Protein AF-A0A1H3B4C1-F1 (afdb_monomer)

Foldseek 3Di:
DLVVVLVVCVVPPPFAWPDWDQDPDPDRIDTDGDDPDPVRVVVVCVVNPVSHDDDDDDDPDDDDDDPDDD

Solvent-accessible surface area (backbone atoms only — not comparable to full-atom values): 4818 Å² total; per-residue (Å²): 107,74,68,59,56,50,54,56,44,70,75,67,51,92,69,49,67,80,45,78,42,81,51,91,71,96,52,66,64,48,76,43,62,60,65,94,47,70,67,60,45,48,57,48,49,70,54,56,53,78,80,46,91,85,83,88,81,84,83,89,69,87,78,81,77,71,75,74,92,124

Secondary structure (DSSP, 8-state):
-HHHHHHHHHTT-SSEEEEEEE-SSSSSEEEEEE-SSHHHHHHHHHHHTTSS------------------

Structure (mmCIF, N/CA/C/O backbone):
data_AF-A0A1H3B4C1-F1
#
_entry.id   AF-A0A1H3B4C1-F1
#
loop_
_atom_site.group_PDB
_atom_site.id
_atom_site.type_symbol
_atom_site.label_atom_id
_atom_site.label_alt_id
_atom_site.label_comp_id
_atom_site.label_asym_id
_atom_site.label_entity_id
_atom_site.label_seq_id
_atom_site.pdbx_PDB_ins_code
_atom_site.Cartn_x
_atom_site.Cartn_y
_atom_site.Cartn_z
_atom_site.occupancy
_atom_site.B_iso_or_equiv
_atom_site.auth_seq_id
_atom_site.auth_comp_id
_atom_site.auth_asym_id
_atom_site.auth_atom_id
_atom_site.pdbx_PDB_model_num
ATOM 1 N N . GLY A 1 1 ? -16.008 8.877 9.216 1.00 70.75 1 GLY A N 1
ATOM 2 C CA . GLY A 1 1 ? -16.368 7.805 8.268 1.00 70.75 1 GLY A CA 1
ATOM 3 C C . GLY A 1 1 ? -15.125 7.006 7.960 1.00 70.75 1 GLY A C 1
ATOM 4 O O . GLY A 1 1 ? -14.056 7.602 7.985 1.00 70.75 1 GLY A O 1
ATOM 5 N N . PHE A 1 2 ? -15.258 5.704 7.698 1.00 79.69 2 PHE A N 1
ATOM 6 C CA . PHE A 1 2 ? -14.131 4.773 7.521 1.00 79.69 2 PHE A CA 1
ATOM 7 C C . PHE A 1 2 ? -13.050 5.288 6.560 1.00 79.69 2 PHE A C 1
ATOM 9 O O . PHE A 1 2 ? -11.875 5.265 6.904 1.00 79.69 2 PHE A O 1
ATOM 16 N N . MET A 1 3 ? -13.456 5.882 5.434 1.00 84.75 3 MET A N 1
ATOM 17 C CA . MET A 1 3 ? -12.535 6.451 4.444 1.00 84.75 3 MET A CA 1
ATOM 18 C C . MET A 1 3 ? -11.662 7.591 4.988 1.00 84.75 3 MET A C 1
ATOM 20 O O . MET A 1 3 ? -10.481 7.653 4.680 1.00 84.75 3 MET A O 1
ATOM 24 N N . LYS A 1 4 ? -12.207 8.468 5.842 1.00 86.94 4 LYS A N 1
ATOM 25 C CA . LYS A 1 4 ? -11.416 9.550 6.449 1.00 86.94 4 LYS A CA 1
ATOM 26 C C . LYS A 1 4 ? -10.319 8.980 7.353 1.00 86.94 4 LYS A C 1
ATOM 28 O O . LYS A 1 4 ? -9.185 9.410 7.262 1.00 86.94 4 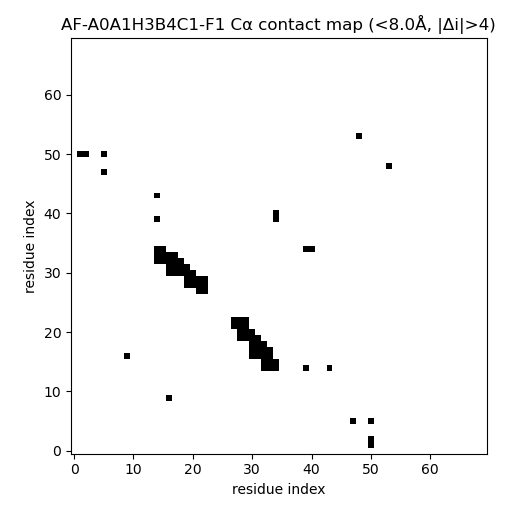LYS A O 1
ATOM 33 N N . SER A 1 5 ? -10.652 7.986 8.176 1.00 90.44 5 SE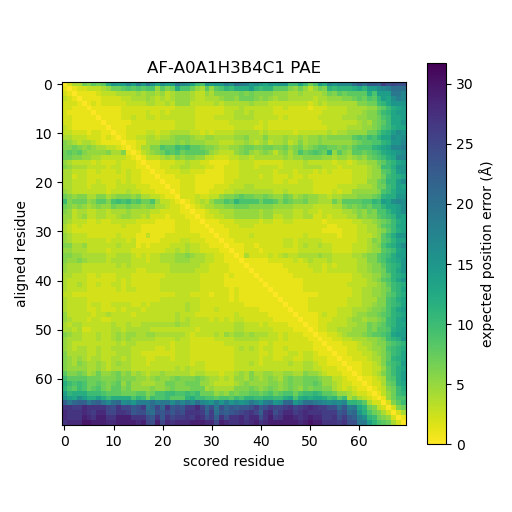R A N 1
ATOM 34 C CA . SER A 1 5 ? -9.691 7.362 9.092 1.00 90.44 5 SER A CA 1
ATOM 35 C C . SER A 1 5 ? -8.588 6.591 8.364 1.00 90.44 5 SER A C 1
ATOM 37 O O . SER A 1 5 ? -7.453 6.611 8.821 1.00 90.44 5 SER A O 1
ATOM 39 N N . LEU A 1 6 ? -8.906 5.951 7.233 1.00 91.31 6 LEU A N 1
ATOM 40 C CA . LEU A 1 6 ? -7.902 5.314 6.380 1.00 91.31 6 LEU A CA 1
ATOM 41 C C . LEU A 1 6 ? -6.949 6.355 5.783 1.00 91.31 6 LEU A C 1
ATOM 43 O O . LEU A 1 6 ? -5.741 6.203 5.894 1.00 91.31 6 LEU A O 1
ATOM 47 N N . LEU A 1 7 ? -7.472 7.440 5.206 1.00 91.81 7 LEU A N 1
ATOM 48 C CA . LEU A 1 7 ? -6.632 8.509 4.656 1.00 91.81 7 LEU A CA 1
ATOM 49 C C . LEU A 1 7 ? -5.783 9.188 5.745 1.00 91.81 7 LEU A C 1
ATOM 51 O O . LEU A 1 7 ? -4.601 9.443 5.527 1.00 91.81 7 LEU A O 1
ATOM 55 N N . ASP A 1 8 ? -6.349 9.413 6.934 1.00 92.56 8 ASP A N 1
ATOM 56 C CA . ASP A 1 8 ? -5.610 9.937 8.088 1.00 92.56 8 ASP A CA 1
ATOM 57 C C . ASP A 1 8 ? -4.454 8.986 8.473 1.00 92.56 8 ASP A C 1
ATOM 59 O O . ASP A 1 8 ? -3.346 9.453 8.722 1.00 92.56 8 ASP A O 1
ATOM 63 N N . TYR A 1 9 ? -4.666 7.662 8.449 1.00 92.25 9 TYR A N 1
ATOM 64 C CA . TYR A 1 9 ? -3.600 6.673 8.662 1.00 92.25 9 TYR A CA 1
ATOM 65 C C . TYR A 1 9 ? -2.525 6.731 7.569 1.00 92.25 9 TYR A C 1
ATOM 67 O O . TYR A 1 9 ? -1.348 6.841 7.896 1.00 92.25 9 TYR A O 1
ATOM 75 N N . LEU A 1 10 ? -2.908 6.716 6.289 1.00 92.31 10 LEU A N 1
ATOM 76 C CA . LEU A 1 10 ? -1.958 6.720 5.167 1.00 92.31 10 LEU A CA 1
ATOM 77 C C . LEU A 1 10 ? -1.078 7.985 5.147 1.00 92.31 10 LEU A C 1
ATOM 79 O O . LEU A 1 10 ? 0.038 7.953 4.649 1.00 92.31 10 LEU A O 1
ATOM 83 N N . THR A 1 11 ? -1.543 9.101 5.716 1.00 89.62 11 THR A N 1
ATOM 84 C CA . THR A 1 11 ? -0.728 10.329 5.837 1.00 89.62 11 THR A CA 1
ATOM 85 C C . THR A 1 11 ? 0.250 10.326 7.016 1.00 89.62 11 THR A C 1
ATOM 87 O O . THR A 1 11 ? 1.134 11.180 7.068 1.00 89.62 11 THR A O 1
ATOM 90 N N . GLN A 1 12 ? 0.093 9.407 7.971 1.00 89.06 12 GLN A N 1
ATOM 91 C CA . GLN A 1 12 ? 0.868 9.356 9.218 1.00 89.06 12 GLN A CA 1
ATOM 92 C C . GLN A 1 12 ? 1.647 8.050 9.392 1.00 89.06 12 GLN A C 1
ATOM 94 O O . GLN A 1 12 ? 2.449 7.945 10.320 1.00 89.06 12 GLN A O 1
ATOM 99 N N . CYS A 1 13 ? 1.387 7.042 8.558 1.00 87.12 13 CYS A N 1
ATOM 100 C CA . CYS A 1 13 ? 2.038 5.750 8.665 1.00 87.12 13 CYS A CA 1
ATOM 101 C C . CYS A 1 13 ? 3.542 5.867 8.405 1.00 87.12 13 CYS A C 1
ATOM 103 O O . CYS A 1 13 ? 4.008 6.746 7.681 1.00 87.12 13 CYS A O 1
ATOM 105 N N . HIS A 1 14 ? 4.300 4.945 8.993 1.00 83.88 14 HIS A N 1
ATOM 106 C CA . HIS A 1 14 ? 5.745 4.870 8.793 1.00 83.88 14 HIS A CA 1
ATOM 107 C C . HIS A 1 14 ? 6.133 4.257 7.440 1.00 83.88 14 HIS A C 1
ATOM 109 O O . HIS A 1 14 ? 7.275 4.419 7.023 1.00 83.88 14 HIS A O 1
ATOM 115 N N . SER A 1 15 ? 5.190 3.599 6.758 1.00 86.25 15 SER A N 1
ATOM 116 C CA . SER A 1 15 ? 5.388 3.002 5.437 1.00 86.25 15 SER A CA 1
ATOM 117 C C . SER A 1 15 ? 5.581 4.058 4.350 1.00 86.25 15 SER A C 1
ATOM 119 O O . SER A 1 15 ? 4.998 5.146 4.395 1.00 86.25 15 SER A O 1
ATOM 121 N N . HIS A 1 16 ? 6.364 3.715 3.331 1.00 89.50 16 HIS A N 1
ATOM 122 C CA . HIS A 1 16 ? 6.680 4.622 2.236 1.00 89.50 16 HIS A CA 1
ATOM 123 C C . HIS A 1 16 ? 5.606 4.610 1.144 1.00 89.50 16 HIS A C 1
ATOM 125 O O . HIS A 1 16 ? 5.656 3.815 0.208 1.00 89.50 16 HIS A O 1
ATOM 131 N N . ILE A 1 17 ? 4.644 5.529 1.245 1.00 92.69 17 ILE A N 1
ATOM 132 C CA . ILE A 1 17 ? 3.610 5.726 0.223 1.00 92.69 17 ILE A CA 1
ATOM 133 C C . ILE A 1 17 ? 4.093 6.739 -0.818 1.00 92.69 17 ILE A C 1
ATOM 135 O O . ILE A 1 17 ? 4.280 7.916 -0.506 1.00 92.69 17 ILE A O 1
ATOM 139 N N . ASN A 1 18 ? 4.246 6.290 -2.063 1.00 91.81 18 ASN A N 1
ATOM 140 C CA . ASN A 1 18 ? 4.559 7.143 -3.208 1.00 91.81 18 ASN A CA 1
ATOM 141 C C . ASN A 1 18 ? 3.305 7.894 -3.659 1.00 91.81 18 ASN A C 1
ATOM 143 O O . ASN A 1 18 ? 3.302 9.121 -3.789 1.00 91.81 18 ASN A O 1
ATOM 147 N N . HIS A 1 19 ? 2.217 7.145 -3.860 1.00 93.50 19 HIS A N 1
ATOM 148 C CA . HIS A 1 19 ? 0.956 7.678 -4.348 1.00 93.50 19 HIS A CA 1
ATOM 149 C C . HIS A 1 19 ? -0.249 6.955 -3.743 1.00 93.50 19 HIS A C 1
ATOM 151 O O . HIS A 1 19 ? -0.224 5.761 -3.464 1.00 93.50 19 HIS A O 1
ATOM 157 N N . CYS A 1 20 ? -1.345 7.692 -3.579 1.00 94.56 20 CYS A N 1
ATOM 158 C CA . CYS A 1 20 ? -2.651 7.142 -3.238 1.00 94.56 20 CYS A CA 1
ATOM 159 C C . CYS A 1 20 ? -3.688 7.788 -4.153 1.00 94.56 20 CYS A C 1
ATOM 161 O O . CYS A 1 20 ? -3.886 9.006 -4.128 1.00 94.56 20 CYS A O 1
ATOM 163 N N . TYR A 1 21 ? -4.323 6.971 -4.984 1.00 94.38 21 TYR A N 1
ATOM 164 C CA . TYR A 1 21 ? -5.298 7.406 -5.970 1.00 94.38 21 TYR A CA 1
ATOM 165 C C . TYR A 1 21 ? -6.681 6.928 -5.576 1.00 94.38 21 TYR A C 1
ATOM 167 O O . TYR A 1 21 ? -6.874 5.762 -5.234 1.00 94.38 21 TYR A O 1
ATOM 175 N N . GLN A 1 22 ? -7.667 7.807 -5.713 1.00 94.25 22 GLN A N 1
ATOM 176 C CA . GLN A 1 22 ? -9.047 7.368 -5.818 1.00 94.25 22 GLN A CA 1
ATOM 177 C C . GLN A 1 22 ? -9.308 6.962 -7.266 1.00 94.25 22 GLN A C 1
ATOM 179 O O . GLN A 1 22 ? -9.108 7.764 -8.179 1.00 94.25 22 GLN A O 1
ATOM 184 N N . ILE A 1 23 ? -9.749 5.723 -7.469 1.00 94.50 23 ILE A N 1
ATOM 185 C CA . ILE A 1 23 ? -9.956 5.157 -8.802 1.00 94.50 23 ILE A CA 1
ATOM 186 C C . ILE A 1 23 ? -11.422 4.804 -9.029 1.00 94.50 23 ILE A C 1
ATOM 188 O O . ILE A 1 23 ? -12.208 4.639 -8.096 1.00 94.50 23 ILE A O 1
ATOM 192 N N . THR A 1 24 ? -11.805 4.714 -10.298 1.00 91.25 24 THR A N 1
ATOM 193 C CA . THR A 1 24 ? -13.095 4.157 -10.705 1.00 91.25 24 THR A CA 1
ATOM 194 C C . THR A 1 24 ? -12.915 2.667 -10.971 1.00 91.25 24 THR A C 1
ATOM 196 O O . THR A 1 24 ? -12.069 2.310 -11.787 1.00 91.25 24 THR A O 1
ATOM 199 N N . GLY A 1 25 ? -13.696 1.793 -10.338 1.00 88.31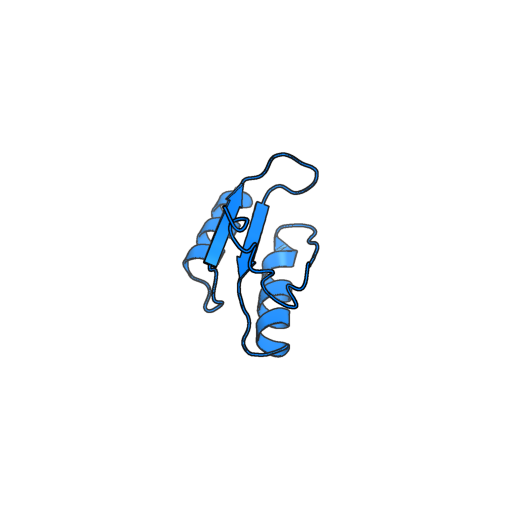 25 GLY A N 1
ATOM 200 C CA . GLY A 1 25 ? -13.556 0.351 -10.542 1.00 88.31 25 GLY A CA 1
ATOM 201 C C . GLY A 1 25 ? -14.128 -0.480 -9.401 1.00 88.31 25 GLY A C 1
ATOM 202 O O . GLY A 1 25 ? -14.975 -0.004 -8.646 1.00 88.31 25 GLY A O 1
ATOM 203 N N . ALA A 1 26 ? -13.671 -1.731 -9.306 1.00 88.00 26 ALA A N 1
ATOM 204 C CA . ALA A 1 26 ? -14.028 -2.637 -8.215 1.00 88.00 26 ALA A CA 1
ATOM 205 C C . ALA A 1 26 ? -13.380 -2.206 -6.888 1.00 88.00 26 ALA A C 1
ATOM 207 O O . ALA A 1 26 ? -13.995 -2.323 -5.830 1.00 88.00 26 ALA A O 1
ATOM 208 N N . GLN A 1 27 ? -12.166 -1.661 -6.953 1.00 91.19 27 GLN A N 1
ATOM 209 C CA . GLN A 1 27 ? -11.452 -1.089 -5.821 1.00 91.19 27 GLN A CA 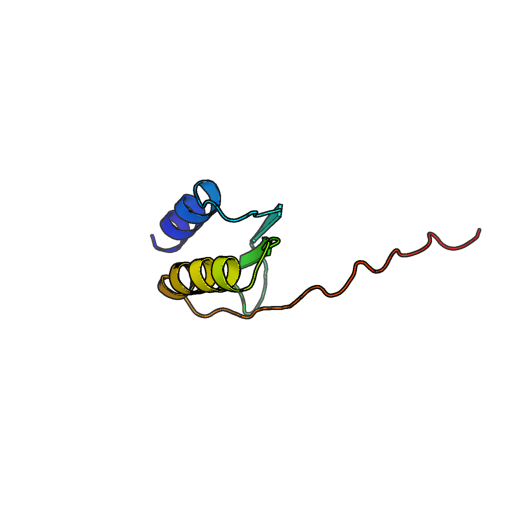1
ATOM 210 C C . GLN A 1 27 ? -11.768 0.408 -5.680 1.00 91.19 27 GLN A C 1
ATOM 212 O O . GLN A 1 27 ? -12.040 1.109 -6.654 1.00 91.19 27 GLN A O 1
ATOM 217 N N . THR A 1 28 ? -11.729 0.907 -4.442 1.00 92.06 28 THR A N 1
ATOM 218 C CA . THR A 1 28 ? -11.979 2.331 -4.136 1.00 92.06 28 THR A CA 1
ATOM 219 C C . THR A 1 28 ? -10.699 3.167 -4.192 1.00 92.06 28 THR A C 1
ATOM 221 O O . THR A 1 28 ? -10.736 4.336 -4.579 1.00 92.06 28 THR A O 1
ATOM 224 N N . LEU A 1 29 ? -9.571 2.572 -3.798 1.00 93.88 29 LEU A N 1
ATOM 225 C CA . LEU A 1 29 ? -8.263 3.214 -3.743 1.00 93.88 29 LEU A CA 1
ATOM 226 C C . LEU A 1 29 ? -7.218 2.324 -4.417 1.00 93.88 29 LEU A C 1
ATOM 228 O O . LEU A 1 29 ? -7.310 1.102 -4.338 1.00 93.88 29 LEU A O 1
ATOM 232 N N . SER A 1 30 ? -6.218 2.959 -5.021 1.00 95.12 30 SER A N 1
ATOM 233 C CA . SER A 1 30 ? -4.971 2.330 -5.454 1.00 95.12 30 SER A CA 1
ATOM 234 C C . SER A 1 30 ? -3.823 2.990 -4.705 1.00 95.12 30 SER A C 1
ATOM 236 O O . SER A 1 30 ? -3.694 4.215 -4.749 1.00 95.12 30 SER A O 1
ATOM 238 N N . ILE A 1 31 ? -3.010 2.195 -4.014 1.00 94.75 31 ILE A N 1
ATOM 239 C CA . ILE A 1 31 ? -1.883 2.677 -3.212 1.00 94.75 31 ILE A CA 1
ATOM 240 C C . ILE A 1 31 ? -0.602 2.149 -3.853 1.00 94.75 31 ILE A C 1
ATOM 242 O O . ILE A 1 31 ? -0.438 0.942 -3.994 1.00 94.75 31 ILE A O 1
ATOM 246 N N . ASP A 1 32 ? 0.276 3.063 -4.245 1.00 94.44 32 ASP A N 1
ATOM 247 C CA . ASP A 1 32 ? 1.634 2.775 -4.694 1.00 94.44 32 ASP A CA 1
ATOM 248 C C . ASP A 1 32 ? 2.584 3.079 -3.534 1.00 94.44 32 ASP A C 1
ATOM 250 O O . ASP A 1 32 ? 2.637 4.205 -3.026 1.00 94.44 32 ASP A O 1
ATOM 254 N N . SER A 1 33 ? 3.305 2.056 -3.095 1.00 93.69 33 SER A N 1
ATOM 255 C CA . SER A 1 33 ? 4.226 2.110 -1.969 1.00 93.69 33 SER A CA 1
ATOM 256 C C . SER A 1 33 ? 5.372 1.134 -2.176 1.00 93.69 33 SER A C 1
ATOM 258 O O . SER A 1 33 ? 5.186 0.078 -2.783 1.00 93.69 33 SER A O 1
ATOM 260 N N . TYR A 1 34 ? 6.528 1.442 -1.595 1.00 92.88 34 TYR A N 1
ATOM 261 C CA . TYR A 1 34 ? 7.621 0.482 -1.480 1.00 92.88 34 TYR A CA 1
ATOM 262 C C . TYR A 1 34 ? 7.822 0.066 -0.025 1.00 92.88 34 TYR A C 1
ATOM 26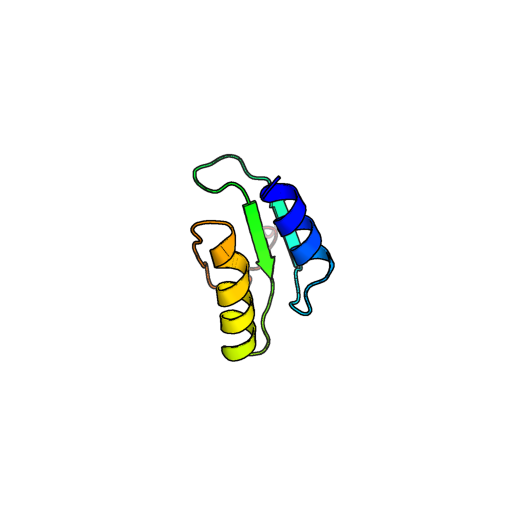4 O O . TYR A 1 34 ? 7.579 0.840 0.898 1.00 92.88 34 TYR A O 1
ATOM 272 N N . PHE A 1 35 ? 8.290 -1.164 0.157 1.00 92.69 35 PHE A N 1
ATOM 273 C CA . PHE A 1 35 ? 8.609 -1.746 1.455 1.00 92.69 35 PHE A CA 1
ATOM 274 C C . PHE A 1 35 ? 10.033 -2.284 1.404 1.00 92.69 35 PHE A C 1
ATOM 276 O O . PHE A 1 35 ? 10.482 -2.793 0.374 1.00 92.69 35 PHE A O 1
ATOM 283 N N . THR A 1 36 ? 10.757 -2.131 2.503 1.00 91.38 36 THR A N 1
ATOM 284 C CA . THR A 1 36 ? 12.163 -2.532 2.609 1.00 91.38 36 THR A CA 1
ATOM 285 C C . THR A 1 36 ? 12.319 -4.029 2.845 1.00 91.38 36 THR A C 1
ATOM 287 O O . THR A 1 36 ? 13.291 -4.630 2.381 1.00 91.38 36 THR A O 1
ATOM 290 N N . ASP A 1 37 ? 11.342 -4.637 3.514 1.00 90.75 37 ASP A N 1
ATOM 291 C CA . ASP A 1 37 ? 11.274 -6.065 3.770 1.00 90.75 37 ASP A CA 1
ATOM 292 C C . ASP A 1 37 ? 9.821 -6.568 3.882 1.00 90.75 37 ASP A C 1
ATOM 294 O O . ASP A 1 37 ? 8.849 -5.810 3.828 1.00 90.75 37 ASP A O 1
ATOM 298 N N . GLU A 1 38 ? 9.678 -7.890 3.994 1.00 91.31 38 GLU A N 1
ATOM 299 C CA . GLU A 1 38 ? 8.380 -8.561 4.113 1.00 91.31 38 GLU A CA 1
ATOM 300 C C . GLU A 1 38 ? 7.659 -8.226 5.428 1.00 91.31 38 GLU A C 1
ATOM 302 O O . GLU A 1 38 ? 6.430 -8.205 5.461 1.00 91.31 38 GLU A O 1
ATOM 307 N N . ALA A 1 39 ? 8.397 -7.938 6.505 1.00 93.56 39 ALA A N 1
ATOM 308 C CA . ALA A 1 39 ? 7.797 -7.628 7.798 1.00 93.56 39 ALA A CA 1
ATOM 309 C C . ALA A 1 39 ? 7.098 -6.262 7.765 1.00 93.56 39 ALA A C 1
ATOM 311 O O . ALA A 1 39 ? 5.975 -6.145 8.252 1.00 93.56 39 ALA A O 1
ATOM 312 N N . GLU A 1 40 ? 7.718 -5.264 7.132 1.00 92.31 40 GLU A N 1
ATOM 313 C CA . GLU A 1 40 ? 7.127 -3.942 6.915 1.00 92.31 40 GLU A CA 1
ATOM 314 C C . GLU A 1 40 ? 5.849 -4.027 6.064 1.00 92.31 40 GLU A C 1
ATOM 316 O O . GLU A 1 40 ? 4.823 -3.433 6.408 1.00 92.31 40 GLU A O 1
ATOM 321 N N . LEU A 1 41 ? 5.884 -4.814 4.981 1.00 92.75 41 LEU A N 1
ATOM 322 C CA . LEU A 1 41 ? 4.710 -5.072 4.145 1.00 92.75 41 LEU A CA 1
ATOM 323 C C . LEU A 1 41 ? 3.588 -5.735 4.955 1.00 92.75 41 LEU A C 1
ATOM 325 O O . LEU A 1 41 ? 2.434 -5.309 4.880 1.00 92.75 41 LEU A O 1
ATOM 329 N N . GLN A 1 42 ? 3.911 -6.761 5.745 1.00 93.69 42 GLN A N 1
ATOM 330 C CA . GLN A 1 42 ? 2.915 -7.473 6.539 1.00 93.69 42 GLN A CA 1
ATOM 331 C C . GLN A 1 42 ? 2.294 -6.576 7.619 1.00 93.69 42 GLN A C 1
ATOM 333 O O . GLN A 1 42 ? 1.079 -6.605 7.797 1.00 93.69 42 GLN A O 1
ATOM 338 N N . GLU A 1 43 ? 3.080 -5.731 8.295 1.00 93.00 43 GLU A N 1
ATOM 339 C CA . GLU A 1 43 ? 2.565 -4.767 9.279 1.00 93.00 43 GLU A CA 1
ATOM 340 C C . GLU A 1 43 ? 1.591 -3.760 8.642 1.00 93.00 43 GLU A C 1
ATOM 342 O O . GLU A 1 43 ? 0.539 -3.431 9.216 1.00 93.00 43 GLU A O 1
ATOM 347 N N . PHE A 1 44 ? 1.916 -3.296 7.432 1.00 93.75 44 PHE A N 1
ATOM 348 C CA . PHE A 1 44 ? 1.046 -2.419 6.661 1.00 93.75 44 PHE A CA 1
ATOM 349 C C . PHE A 1 44 ? -0.275 -3.113 6.313 1.00 93.75 44 PHE A C 1
ATOM 351 O O . PHE A 1 44 ? -1.342 -2.586 6.641 1.00 93.75 44 PHE A O 1
ATOM 358 N N . ILE A 1 45 ? -0.218 -4.319 5.735 1.00 93.19 45 ILE A N 1
ATOM 359 C CA . ILE A 1 45 ? -1.393 -5.138 5.393 1.00 93.19 45 ILE A CA 1
ATOM 360 C C . ILE A 1 45 ? -2.263 -5.387 6.623 1.00 93.19 45 ILE A C 1
ATOM 362 O O . ILE A 1 45 ? -3.474 -5.149 6.587 1.00 93.19 45 ILE A O 1
ATOM 366 N N . ASP A 1 46 ? -1.643 -5.800 7.730 1.00 93.25 46 ASP A N 1
ATOM 367 C CA . ASP A 1 46 ? -2.331 -6.115 8.979 1.00 93.25 46 ASP A CA 1
ATOM 368 C C . ASP A 1 46 ? -3.120 -4.924 9.521 1.00 93.25 46 ASP A C 1
ATOM 370 O O . ASP A 1 46 ? -4.145 -5.074 10.200 1.00 93.25 46 ASP A O 1
ATOM 374 N N . THR A 1 47 ? -2.652 -3.723 9.197 1.00 91.31 47 THR A N 1
ATOM 375 C CA . THR A 1 47 ? -3.318 -2.481 9.539 1.00 91.31 47 THR A CA 1
ATOM 376 C C . THR A 1 47 ? -4.411 -2.139 8.535 1.00 91.31 47 THR A C 1
ATOM 378 O O . THR A 1 47 ? -5.551 -1.943 8.962 1.00 91.31 47 THR A O 1
ATOM 381 N N . ILE A 1 48 ? -4.119 -2.107 7.231 1.00 91.38 48 ILE A N 1
ATOM 382 C CA . ILE A 1 48 ? -5.076 -1.639 6.215 1.00 91.38 48 ILE A CA 1
ATOM 383 C C . ILE A 1 48 ? -6.287 -2.564 6.034 1.00 91.38 48 ILE A C 1
ATOM 385 O O . ILE A 1 48 ? -7.389 -2.075 5.777 1.00 91.38 48 ILE A O 1
ATOM 389 N N . GLN A 1 49 ? -6.133 -3.872 6.272 1.00 92.69 49 GLN A N 1
ATOM 390 C CA . GLN A 1 49 ? -7.227 -4.845 6.149 1.00 92.69 49 GLN A CA 1
ATOM 391 C C . GLN A 1 49 ? -8.389 -4.580 7.123 1.00 92.69 49 GLN A C 1
ATOM 393 O O . G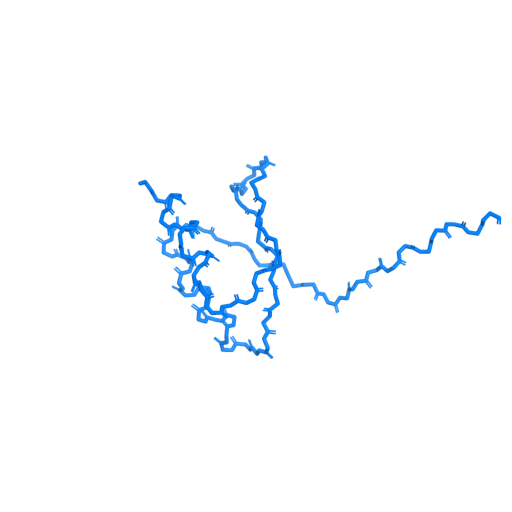LN A 1 49 ? -9.501 -5.070 6.941 1.00 92.69 49 GLN A O 1
ATOM 398 N N . LYS A 1 50 ? -8.170 -3.756 8.158 1.00 92.56 50 LYS A N 1
ATOM 399 C CA . LYS A 1 50 ? -9.214 -3.335 9.106 1.00 92.56 50 LYS A CA 1
ATOM 400 C C . LYS A 1 50 ? -10.294 -2.463 8.454 1.00 92.56 50 LYS A C 1
ATOM 402 O O . LYS A 1 50 ? -11.373 -2.322 9.029 1.00 92.56 50 LYS A O 1
ATOM 407 N N . TRP A 1 51 ? -10.011 -1.849 7.301 1.00 92.12 51 TRP A N 1
ATOM 408 C CA . TRP A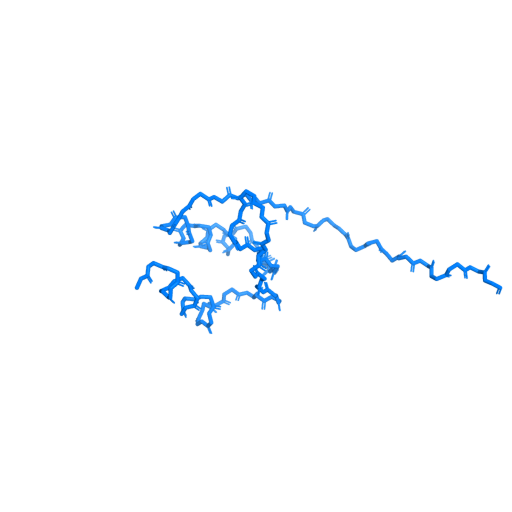 1 51 ? -10.941 -0.953 6.603 1.00 92.12 51 TRP A CA 1
ATOM 409 C C . TRP A 1 51 ? -11.632 -1.581 5.389 1.00 92.12 51 TRP A C 1
ATOM 411 O O . TRP A 1 51 ? -12.615 -1.007 4.918 1.00 92.12 51 TRP A O 1
ATOM 421 N N . GLY A 1 52 ? -11.172 -2.735 4.906 1.00 90.75 52 GLY A N 1
ATOM 422 C CA . GLY A 1 52 ? -11.786 -3.433 3.782 1.00 90.75 52 GLY A CA 1
ATOM 423 C C . GLY A 1 52 ? -10.882 -4.495 3.165 1.00 90.75 52 GLY A C 1
ATOM 424 O O . GLY A 1 52 ? -9.750 -4.698 3.603 1.00 90.75 52 GLY A O 1
ATOM 425 N N . ASP A 1 53 ? -11.412 -5.150 2.135 1.00 91.75 53 ASP A N 1
ATOM 426 C CA . ASP A 1 53 ? -10.670 -6.106 1.319 1.00 91.75 53 ASP A CA 1
ATOM 427 C C . ASP A 1 53 ? -9.565 -5.402 0.522 1.00 91.75 53 ASP A C 1
ATOM 429 O O . ASP A 1 53 ? -9.670 -4.217 0.186 1.00 91.75 53 ASP A O 1
ATOM 433 N N . TYR A 1 54 ? -8.509 -6.145 0.206 1.00 92.69 54 TYR A N 1
ATOM 434 C CA . TYR A 1 54 ? -7.353 -5.633 -0.516 1.00 92.69 54 TYR A CA 1
ATOM 435 C C . TYR A 1 54 ? -6.847 -6.646 -1.546 1.00 92.69 54 TYR A C 1
ATOM 437 O O . TYR A 1 54 ? -7.076 -7.850 -1.441 1.00 92.69 54 TYR A O 1
ATOM 445 N N . GLU A 1 55 ? -6.123 -6.129 -2.530 1.00 93.88 55 GLU A N 1
ATOM 446 C CA . GLU A 1 55 ? -5.399 -6.887 -3.543 1.00 93.88 55 GLU A CA 1
ATOM 447 C C . GLU A 1 55 ? -3.988 -6.303 -3.629 1.00 93.88 55 GLU A C 1
ATOM 449 O O . GLU A 1 55 ? -3.820 -5.085 -3.552 1.00 93.88 55 GLU A O 1
ATOM 454 N N . ILE A 1 56 ? -2.976 -7.169 -3.713 1.00 92.25 56 ILE A N 1
ATOM 455 C CA . ILE A 1 56 ? -1.571 -6.755 -3.772 1.00 92.25 56 ILE A CA 1
ATOM 456 C C . ILE A 1 56 ? -1.026 -7.100 -5.144 1.00 92.25 56 ILE A C 1
ATOM 458 O O . ILE A 1 56 ? -0.978 -8.270 -5.526 1.00 92.25 56 ILE A O 1
ATOM 462 N N . GLU A 1 57 ? -0.533 -6.079 -5.831 1.00 93.12 57 GLU A N 1
ATOM 463 C CA . GLU A 1 57 ? 0.221 -6.222 -7.066 1.00 93.12 57 GLU A CA 1
ATOM 464 C C . GLU A 1 57 ? 1.691 -5.890 -6.793 1.00 93.12 57 GLU A C 1
ATOM 466 O O . GLU A 1 57 ? 2.044 -4.763 -6.452 1.00 93.12 57 GLU A O 1
ATOM 471 N N . LEU A 1 58 ? 2.568 -6.891 -6.913 1.00 91.62 58 LEU A N 1
ATOM 472 C CA . LEU A 1 58 ? 4.008 -6.711 -6.727 1.00 91.62 58 LEU A CA 1
ATOM 473 C C . LEU A 1 58 ? 4.649 -6.189 -8.015 1.00 91.62 58 LEU A C 1
ATOM 475 O O . LEU A 1 58 ? 4.737 -6.903 -9.018 1.00 91.62 58 LEU A O 1
ATOM 479 N N . VAL A 1 59 ? 5.158 -4.958 -7.966 1.00 91.12 59 VAL A N 1
ATOM 480 C CA . VAL A 1 59 ? 5.937 -4.372 -9.060 1.00 91.12 59 VAL A CA 1
ATOM 481 C C . VAL A 1 59 ? 7.348 -4.960 -9.040 1.00 91.12 59 VAL A C 1
ATOM 483 O O . VAL A 1 59 ? 8.148 -4.677 -8.154 1.00 91.12 59 VAL A O 1
ATOM 486 N N . LEU A 1 60 ? 7.663 -5.804 -10.025 1.00 88.00 60 LEU A N 1
ATOM 487 C CA . LEU A 1 60 ? 8.972 -6.470 -10.107 1.00 88.00 60 LEU A CA 1
ATOM 488 C C . LEU A 1 60 ? 10.059 -5.585 -10.722 1.00 88.00 60 LEU A C 1
ATOM 490 O O . LEU A 1 60 ? 11.240 -5.747 -10.420 1.00 88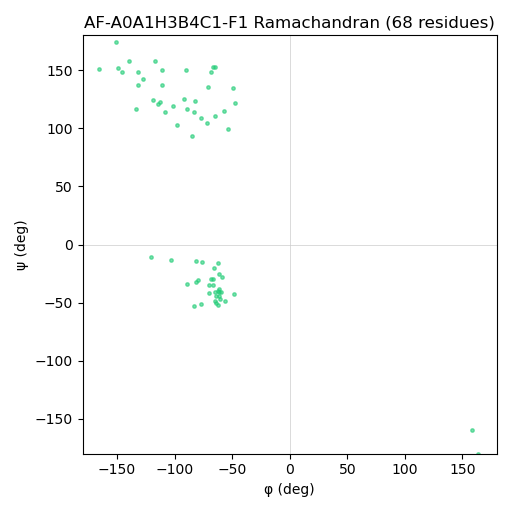.00 60 LEU A O 1
ATOM 494 N N . ARG A 1 61 ? 9.670 -4.713 -11.651 1.00 88.25 61 ARG A N 1
ATOM 495 C CA . ARG A 1 61 ? 10.559 -3.768 -12.326 1.00 88.25 61 ARG A CA 1
ATOM 496 C C . ARG A 1 61 ? 9.750 -2.706 -13.048 1.00 88.25 61 ARG A C 1
ATOM 498 O O . ARG A 1 61 ? 8.690 -3.012 -13.598 1.00 88.25 61 ARG A O 1
ATOM 505 N N . ASP A 1 62 ? 10.343 -1.531 -13.173 1.00 87.88 62 ASP A N 1
ATOM 506 C CA . ASP A 1 62 ? 9.886 -0.541 -14.133 1.00 87.88 62 ASP A CA 1
ATOM 507 C C . ASP A 1 62 ? 10.227 -0.997 -15.552 1.00 87.88 62 ASP A C 1
ATOM 509 O O . ASP A 1 62 ? 11.330 -1.476 -15.841 1.00 87.88 62 ASP A O 1
ATOM 513 N N . ILE A 1 63 ? 9.265 -0.847 -16.457 1.00 89.75 63 ILE A N 1
ATOM 514 C CA . ILE A 1 63 ? 9.504 -0.991 -17.889 1.00 89.75 63 ILE A CA 1
ATOM 515 C C . ILE A 1 63 ? 9.687 0.417 -18.435 1.00 89.75 63 ILE A C 1
ATOM 517 O O . ILE A 1 63 ? 8.719 1.153 -18.616 1.00 89.75 63 ILE A O 1
ATO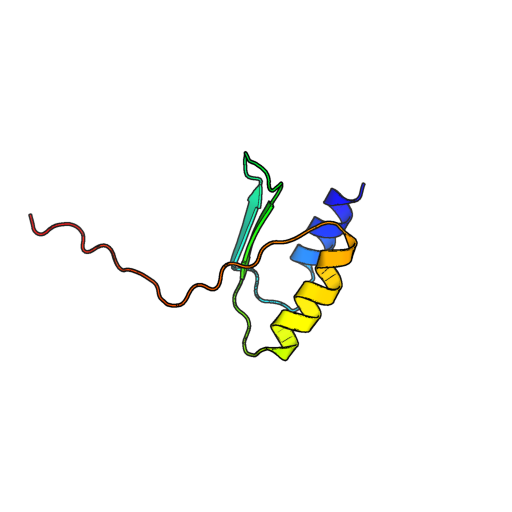M 521 N N . LEU A 1 64 ? 10.940 0.786 -18.696 1.00 87.19 64 LEU A N 1
ATOM 522 C CA . LEU A 1 64 ? 11.243 2.010 -19.423 1.00 87.19 64 LEU A CA 1
ATOM 523 C C . LEU A 1 64 ? 10.701 1.850 -20.842 1.00 87.19 64 LEU A C 1
ATOM 525 O O . LEU A 1 64 ? 11.200 1.039 -21.623 1.00 87.19 64 LEU A O 1
ATOM 529 N N . LEU A 1 65 ? 9.661 2.610 -21.162 1.00 84.50 65 LEU A N 1
ATOM 530 C CA . LEU A 1 65 ? 9.260 2.796 -22.542 1.00 84.50 65 LEU A CA 1
ATOM 531 C C . LEU A 1 65 ? 10.337 3.686 -23.154 1.00 84.50 65 LEU A C 1
ATOM 533 O O . LEU A 1 65 ? 10.408 4.871 -22.839 1.00 84.50 65 LEU A O 1
ATOM 537 N N . SER A 1 66 ? 11.228 3.109 -23.961 1.00 78.19 66 SER A N 1
ATOM 538 C CA . SER A 1 66 ? 12.059 3.917 -24.846 1.00 78.19 66 SER A CA 1
ATOM 539 C C . SER A 1 66 ? 11.094 4.728 -25.699 1.00 78.19 66 SER A C 1
ATOM 541 O O . SER A 1 66 ? 10.296 4.135 -26.433 1.00 78.19 66 SER A O 1
ATOM 543 N N . GLU A 1 67 ? 11.113 6.055 -25.550 1.00 65.81 67 GLU A N 1
ATOM 544 C CA . GLU A 1 67 ? 10.515 6.942 -26.545 1.00 65.81 67 GLU A CA 1
ATOM 545 C C . GLU A 1 67 ? 11.033 6.446 -27.894 1.00 65.81 67 GLU A C 1
ATOM 547 O O . GLU A 1 67 ? 12.237 6.232 -28.038 1.00 65.81 67 GLU A O 1
ATOM 552 N N . GLY A 1 68 ? 10.112 6.073 -28.787 1.00 56.81 68 GLY A N 1
ATOM 553 C CA . GLY A 1 68 ? 10.466 5.402 -30.031 1.00 56.81 68 GLY A CA 1
ATOM 554 C C . GLY A 1 68 ? 11.583 6.167 -30.726 1.00 56.81 68 GLY A C 1
ATOM 555 O O . GLY A 1 68 ? 11.530 7.393 -30.771 1.00 56.81 68 GLY A O 1
ATOM 556 N N . ASP A 1 69 ? 12.588 5.439 -31.214 1.00 51.69 69 ASP A N 1
ATOM 557 C CA . ASP A 1 69 ? 13.597 5.993 -32.108 1.00 51.69 69 ASP A CA 1
ATOM 558 C C . ASP A 1 69 ? 12.867 6.665 -33.290 1.00 51.69 69 ASP A C 1
ATOM 560 O O . ASP A 1 69 ? 12.390 5.979 -34.200 1.00 51.69 69 ASP A O 1
ATOM 564 N N . GLU A 1 70 ? 12.719 7.992 -33.238 1.00 48.62 70 GLU A N 1
ATOM 565 C CA . GLU A 1 70 ? 12.496 8.839 -34.414 1.00 48.62 70 GLU A CA 1
ATOM 566 C C . GLU A 1 70 ? 13.842 9.191 -35.056 1.00 48.62 70 GLU A C 1
ATOM 568 O O . GLU A 1 70 ? 14.762 9.647 -34.334 1.00 48.62 70 GLU A O 1
#

Mean predicted aligned error: 5.48 Å

Organism: Acidaminococcus fermentans (NCBI:txid905)

Radius of gyration: 14.73 Å; Cα contacts (8 Å, |Δi|>4): 40; chains: 1; bounding box: 30×19×44 Å

Sequence (70 aa):
GFMKSLLDYLTQCHSHINHCYQITGAQTLSIDSYFTDEAELQEFIDTIQKWGDYEIELVLRDILLSEGDE

pLDDT: mean 88.64, std 9.19, range [48.62, 95.12]

Nearest PDB structures (foldseek):
  2w25-assembly1_B  TM=6.464E-01  e=5.029E-01  Mycobacterium tuberculosis H37Rv
  2zbc-assembly1_C-2  TM=6.617E-01  e=7.071E-01  Sulfurisphaera tokodaii str. 7
  4pcq-assembly2_C  TM=6.346E-01  e=6.605E-01  Mycobacterium tuberculosis H37Rv